Protein AF-A0A438JQR0-F1 (afdb_monomer_lite)

Foldseek 3Di:
DDDPVVVVVVVVVVPPVPVVVVVLCVQLLVVCVVPVDLVSLLCLLQPADDPVVDDLVSLVSSLVVLLCQCVDPDVNSVLSSLLSLLSNCVRSLDPVCVVSSLVSLLSQCVDPDPSSNVSSLVSLVSVCVSDDPVVNVVRNVVSVVVSVVD

Structure (mmCIF, N/CA/C/O backbone):
data_AF-A0A438JQR0-F1
#
_entry.id   AF-A0A438JQR0-F1
#
loop_
_atom_site.group_PDB
_atom_site.id
_atom_site.type_symbol
_atom_site.label_atom_id
_atom_site.label_alt_id
_atom_site.label_comp_id
_atom_site.label_asym_id
_atom_site.label_entity_id
_atom_site.label_seq_id
_atom_site.pdbx_PDB_ins_code
_atom_site.Cartn_x
_atom_site.Cartn_y
_atom_site.Cartn_z
_atom_site.occupancy
_atom_site.B_iso_or_equiv
_atom_site.auth_seq_id
_atom_site.auth_comp_id
_atom_site.auth_asym_id
_atom_site.auth_atom_id
_atom_site.pdbx_PDB_model_num
ATOM 1 N N . MET A 1 1 ? -38.937 28.626 17.375 1.00 40.91 1 MET A N 1
ATOM 2 C CA . MET A 1 1 ? -37.991 28.097 16.369 1.00 40.91 1 MET A CA 1
ATOM 3 C C . MET A 1 1 ? -37.086 29.242 15.942 1.00 40.91 1 MET A C 1
ATOM 5 O O . MET A 1 1 ? -37.631 30.314 15.694 1.00 40.91 1 MET A O 1
ATOM 9 N N . PRO A 1 2 ? -35.750 29.094 15.966 1.00 41.78 2 PRO A N 1
ATOM 10 C CA . PRO A 1 2 ? -34.851 30.184 15.600 1.00 41.78 2 PRO A CA 1
ATOM 11 C C . PRO A 1 2 ? -35.003 30.531 14.114 1.00 41.78 2 PRO A C 1
ATOM 13 O O . PRO A 1 2 ? -35.289 29.669 13.285 1.00 41.78 2 PRO A O 1
ATOM 16 N N . GLN A 1 3 ? -34.880 31.819 13.809 1.00 35.44 3 GLN A N 1
ATOM 17 C CA . GLN A 1 3 ? -35.107 32.383 12.484 1.00 35.44 3 GLN A CA 1
ATOM 18 C C . GLN A 1 3 ? -33.956 32.045 11.506 1.00 35.44 3 GLN A C 1
ATOM 20 O O . GLN A 1 3 ? -32.798 32.004 11.929 1.00 35.44 3 GLN A O 1
ATOM 25 N N . PRO A 1 4 ? -34.225 31.875 10.196 1.00 38.75 4 PRO A N 1
ATOM 26 C CA . PRO A 1 4 ? -33.252 31.396 9.199 1.00 38.75 4 PRO A CA 1
ATOM 27 C C . PRO A 1 4 ? -31.987 32.261 9.045 1.00 38.75 4 PRO A C 1
ATOM 29 O O . PRO A 1 4 ? -30.938 31.749 8.661 1.00 38.75 4 PRO A O 1
ATOM 32 N N . HIS A 1 5 ? -32.039 33.544 9.407 1.00 35.00 5 HIS A N 1
ATOM 33 C CA . HIS A 1 5 ? -30.877 34.441 9.398 1.00 35.00 5 HIS A CA 1
ATOM 34 C C . HIS A 1 5 ? -29.829 34.094 10.473 1.00 35.00 5 HIS A C 1
ATOM 36 O O . HIS A 1 5 ? -28.635 34.228 10.219 1.00 35.00 5 HIS A O 1
ATOM 42 N N . ILE A 1 6 ? -30.246 33.548 11.622 1.00 43.19 6 ILE A N 1
ATOM 43 C CA . ILE A 1 6 ? -29.338 33.122 12.704 1.00 43.19 6 ILE A CA 1
ATOM 44 C C . ILE A 1 6 ? -28.557 31.862 12.287 1.00 43.19 6 ILE A C 1
ATOM 46 O O . ILE A 1 6 ? -27.395 31.691 12.647 1.00 43.19 6 ILE A O 1
ATOM 50 N N . GLN A 1 7 ? -29.169 30.990 11.478 1.00 40.03 7 GLN A N 1
ATOM 51 C CA . GLN A 1 7 ? -28.547 29.762 10.969 1.00 40.03 7 GLN A CA 1
ATOM 52 C C . GLN A 1 7 ? -27.415 30.058 9.966 1.00 40.03 7 GLN A C 1
ATOM 54 O O . GLN A 1 7 ? -26.395 29.372 9.968 1.00 40.03 7 GLN A O 1
ATOM 59 N N . ILE A 1 8 ? -27.591 31.091 9.133 1.00 38.53 8 ILE A N 1
ATOM 60 C CA . ILE A 1 8 ? -26.620 31.524 8.115 1.00 38.53 8 ILE A CA 1
ATOM 61 C C . ILE A 1 8 ? -25.426 32.233 8.761 1.00 38.53 8 ILE A C 1
ATOM 63 O O . ILE A 1 8 ? -24.296 32.020 8.340 1.00 38.53 8 ILE A O 1
ATOM 67 N N . GLU A 1 9 ? -25.648 33.006 9.820 1.00 37.66 9 GLU A N 1
ATOM 68 C CA . GLU A 1 9 ? -24.575 33.650 10.586 1.00 37.66 9 GLU A CA 1
ATOM 69 C C . GLU A 1 9 ? -23.765 32.626 11.403 1.00 37.66 9 GLU A C 1
ATOM 71 O O . GLU A 1 9 ? -22.547 32.724 11.516 1.00 37.66 9 GLU A O 1
ATOM 76 N N . LEU A 1 10 ? -24.414 31.570 11.908 1.00 44.81 10 LEU A N 1
ATOM 77 C CA . LEU A 1 10 ? -23.741 30.443 12.565 1.00 44.81 10 LEU A CA 1
ATOM 78 C C . LEU A 1 10 ? -22.922 29.597 11.572 1.00 44.81 10 LEU A C 1
ATOM 80 O O . LEU A 1 10 ? -21.853 29.093 11.921 1.00 44.81 10 LEU A O 1
ATOM 84 N N . LEU A 1 11 ? -23.412 29.461 10.335 1.00 41.53 11 LEU A N 1
ATOM 85 C CA . LEU A 1 11 ? -22.691 28.864 9.212 1.00 41.53 11 LEU A CA 1
ATOM 86 C C . LEU A 1 11 ? -21.521 29.745 8.774 1.00 41.53 11 LEU A C 1
ATOM 88 O O . LEU A 1 11 ? -20.425 29.222 8.671 1.00 41.53 11 LEU A O 1
ATOM 92 N N . SER A 1 12 ? -21.686 31.061 8.614 1.00 39.81 12 SER A N 1
ATOM 93 C CA . SER A 1 12 ? -20.585 31.967 8.245 1.00 39.81 12 SER A CA 1
ATOM 94 C C . SER A 1 12 ? -19.498 32.038 9.325 1.00 39.81 12 SER A C 1
ATOM 96 O O . SER A 1 12 ? -18.316 32.141 9.009 1.00 39.81 12 SER A O 1
ATOM 98 N N . LYS A 1 13 ? -19.872 31.881 10.604 1.00 49.53 13 LYS A N 1
ATOM 99 C CA . LYS A 1 13 ? -18.935 31.767 11.733 1.00 49.53 13 LYS A CA 1
ATOM 100 C C . LYS A 1 13 ? -18.222 30.411 11.785 1.00 49.53 13 LYS A C 1
ATOM 102 O O . LYS A 1 13 ? -17.063 30.363 12.179 1.00 49.53 13 LYS A O 1
ATOM 107 N N . LYS A 1 14 ? -18.885 29.316 11.382 1.00 49.84 14 LYS A N 1
ATOM 108 C CA . LYS A 1 14 ? -18.246 27.999 11.159 1.00 49.84 14 LYS A CA 1
ATOM 109 C C . LYS A 1 14 ? -17.351 27.999 9.918 1.00 49.84 14 LYS A C 1
ATOM 111 O O . LYS A 1 14 ? -16.343 27.304 9.898 1.00 49.84 14 LYS A O 1
ATOM 116 N N . LEU A 1 15 ? -17.711 28.808 8.927 1.00 44.22 15 LEU A N 1
ATOM 117 C CA . LEU A 1 15 ? -16.970 29.094 7.706 1.00 44.22 15 LEU A CA 1
ATOM 118 C C . LEU A 1 15 ? -15.947 30.229 7.920 1.00 44.22 15 LEU A C 1
ATOM 120 O O . LEU A 1 15 ? -15.585 30.927 6.979 1.00 44.22 15 LEU A O 1
ATOM 124 N N . SER A 1 16 ? -15.407 30.399 9.137 1.00 47.31 16 SER A N 1
ATOM 125 C CA . SER A 1 16 ? -14.118 31.071 9.372 1.00 47.31 16 SER A CA 1
ATOM 126 C C . SER A 1 16 ? -12.974 30.232 8.764 1.00 47.31 16 SER A C 1
ATOM 128 O O . SER A 1 16 ? -12.053 29.760 9.436 1.00 47.31 16 SER A O 1
ATOM 130 N N . GLU A 1 17 ? -13.095 30.016 7.460 1.00 51.34 17 GLU A N 1
ATOM 131 C CA . GLU A 1 17 ? -12.516 29.011 6.580 1.00 51.34 17 GLU A CA 1
ATOM 132 C C . GLU A 1 17 ? -10.991 29.033 6.510 1.00 51.34 17 GLU A C 1
ATOM 134 O O . GLU A 1 17 ? -10.412 28.089 5.991 1.00 51.34 17 GLU A O 1
ATOM 139 N N . MET A 1 18 ? -10.291 30.007 7.097 1.00 45.22 18 MET A N 1
ATOM 140 C CA . MET A 1 18 ? -8.829 29.928 7.173 1.00 45.22 18 MET A CA 1
ATOM 141 C C . MET A 1 18 ? -8.336 28.834 8.122 1.00 45.22 18 MET A C 1
ATOM 143 O O . MET A 1 18 ? -7.334 28.203 7.809 1.00 45.22 18 MET A O 1
ATOM 147 N N . GLN A 1 19 ? -9.018 28.556 9.237 1.00 48.47 19 GLN A N 1
ATOM 148 C CA . GLN A 1 19 ? -8.522 27.566 10.200 1.00 48.47 19 GLN A CA 1
ATOM 149 C C . GLN A 1 19 ? -8.797 26.135 9.727 1.00 48.47 19 GLN A C 1
ATOM 151 O O . GLN A 1 19 ? -7.886 25.318 9.705 1.00 48.47 19 GLN A O 1
ATOM 156 N N . ILE A 1 20 ? -10.016 25.855 9.249 1.00 51.69 20 ILE A N 1
ATOM 157 C CA . ILE A 1 20 ? -10.366 24.541 8.692 1.00 51.69 20 ILE A CA 1
ATOM 158 C C . ILE A 1 20 ? -9.553 24.276 7.433 1.00 51.69 20 ILE A C 1
ATOM 160 O O . ILE A 1 20 ? -9.062 23.171 7.288 1.00 51.69 20 ILE A O 1
ATOM 164 N N . MET A 1 21 ? -9.354 25.255 6.545 1.00 47.97 21 MET A N 1
ATOM 165 C CA . MET A 1 21 ? -8.558 25.034 5.341 1.00 47.97 21 MET A CA 1
ATOM 166 C C . MET A 1 21 ? -7.055 24.940 5.656 1.00 47.97 21 MET A C 1
ATOM 168 O O . MET A 1 21 ? -6.380 24.115 5.057 1.00 47.97 21 MET A O 1
ATOM 172 N N . GLN A 1 22 ? -6.512 25.688 6.628 1.00 50.16 22 GLN A N 1
ATOM 173 C CA . GLN A 1 22 ? -5.126 25.491 7.082 1.00 50.16 22 GLN A CA 1
ATOM 174 C C . GLN A 1 22 ? -4.922 24.152 7.793 1.00 50.16 22 GLN A C 1
ATOM 176 O O . GLN A 1 22 ? -3.911 23.501 7.556 1.00 50.16 22 GLN A O 1
ATOM 181 N N . ASP A 1 23 ? -5.853 23.721 8.640 1.00 52.28 23 ASP A N 1
ATOM 182 C CA . ASP A 1 23 ? -5.780 22.420 9.304 1.00 52.28 23 ASP A CA 1
ATOM 183 C C . ASP A 1 23 ? -6.027 21.289 8.289 1.00 52.28 23 ASP A C 1
ATOM 185 O O . ASP A 1 23 ? -5.291 20.306 8.263 1.00 52.28 23 ASP A O 1
ATOM 189 N N . PHE A 1 24 ? -6.929 21.482 7.325 1.00 54.16 24 PHE A N 1
ATOM 190 C CA . PHE A 1 24 ? -7.095 20.603 6.167 1.00 54.16 24 PHE A CA 1
ATOM 191 C C . PHE A 1 24 ? -5.791 20.489 5.371 1.00 54.16 24 PHE A C 1
ATOM 193 O O . PHE A 1 24 ? -5.355 19.379 5.117 1.00 54.16 24 PHE A O 1
ATOM 200 N N . LEU A 1 25 ? -5.098 21.590 5.063 1.00 52.59 25 LEU A N 1
ATOM 201 C CA . LEU A 1 25 ? -3.799 21.575 4.372 1.00 52.59 25 LEU A CA 1
ATOM 202 C C . LEU A 1 25 ? -2.660 20.933 5.194 1.00 52.59 25 LEU A C 1
ATOM 204 O O . LEU A 1 25 ? -1.683 20.467 4.608 1.00 52.59 25 LEU A O 1
ATOM 208 N N . LYS A 1 26 ? -2.754 20.904 6.532 1.00 55.03 26 LYS A N 1
ATOM 209 C CA . LYS A 1 26 ? -1.779 20.224 7.409 1.00 55.03 26 LYS A CA 1
ATOM 210 C C . LYS A 1 26 ? -1.989 18.707 7.440 1.00 55.03 26 LYS A C 1
ATOM 212 O O . LYS A 1 26 ? -1.012 17.961 7.478 1.00 55.03 26 LYS A O 1
ATOM 217 N N . HIS A 1 27 ? -3.243 18.254 7.423 1.00 56.44 27 HIS A N 1
ATOM 218 C CA . HIS A 1 27 ? -3.616 16.840 7.591 1.00 56.44 27 HIS A CA 1
ATOM 219 C C . HIS A 1 27 ? -3.903 16.115 6.277 1.00 56.44 27 HIS A C 1
ATOM 221 O O . HIS A 1 27 ? -3.761 14.894 6.186 1.00 56.44 27 HIS A O 1
ATOM 227 N N . VAL A 1 28 ? -4.269 16.868 5.246 1.00 59.75 28 VAL A N 1
ATOM 228 C CA . VAL A 1 28 ? -4.300 16.426 3.865 1.00 59.75 28 VAL A CA 1
ATOM 229 C C . VAL A 1 28 ? -2.940 16.745 3.270 1.00 59.75 28 VAL A C 1
ATOM 231 O O . VAL A 1 28 ? -2.624 17.910 3.032 1.00 59.75 28 VAL A O 1
ATOM 234 N N . PRO A 1 29 ? -2.099 15.737 3.042 1.00 62.56 29 PRO A N 1
ATOM 235 C CA . PRO A 1 29 ? -0.696 15.941 2.764 1.00 62.56 29 PRO A CA 1
ATOM 236 C C . PRO A 1 29 ? -0.486 16.280 1.292 1.00 62.56 29 PRO A C 1
ATOM 238 O O . PRO A 1 29 ? 0.216 15.583 0.571 1.00 62.56 29 PRO A O 1
ATOM 241 N N . ILE A 1 30 ? -1.072 17.386 0.833 1.00 58.19 30 ILE A N 1
ATOM 242 C CA . ILE A 1 30 ? -0.820 17.948 -0.498 1.00 58.19 30 ILE A CA 1
ATOM 243 C C . ILE A 1 30 ? 0.682 18.195 -0.685 1.00 58.19 30 ILE A C 1
ATOM 245 O O . ILE A 1 30 ? 1.180 18.103 -1.802 1.00 58.19 30 ILE A O 1
ATOM 249 N N . TYR A 1 31 ? 1.435 18.425 0.400 1.00 59.22 31 TYR A N 1
ATOM 250 C CA . TYR A 1 31 ? 2.896 18.492 0.357 1.00 59.22 31 TYR A CA 1
ATOM 251 C C . TYR A 1 31 ? 3.544 17.203 -0.178 1.00 59.22 31 TYR A C 1
ATOM 253 O O . TYR A 1 31 ? 4.548 17.304 -0.872 1.00 59.22 31 TYR A O 1
ATOM 261 N N . ALA A 1 32 ? 2.959 16.021 0.051 1.00 57.59 32 ALA A N 1
ATOM 262 C CA . ALA A 1 32 ? 3.449 14.764 -0.515 1.00 57.59 32 ALA A CA 1
ATOM 263 C C . ALA A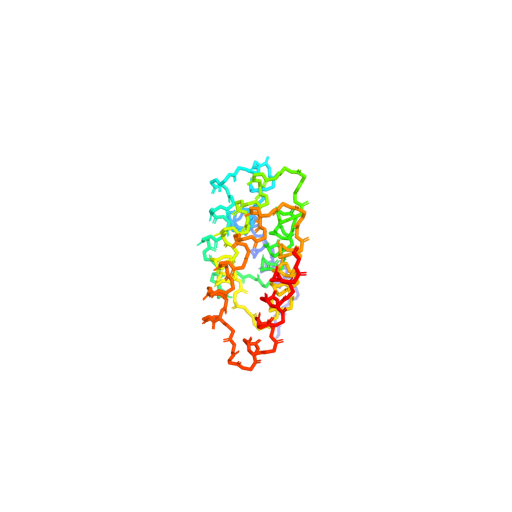 1 32 ? 3.221 14.670 -2.031 1.00 57.59 32 ALA A C 1
ATOM 265 O O . ALA A 1 32 ? 4.019 14.040 -2.711 1.00 57.59 32 ALA A O 1
ATOM 266 N N . LEU A 1 33 ? 2.198 15.336 -2.581 1.00 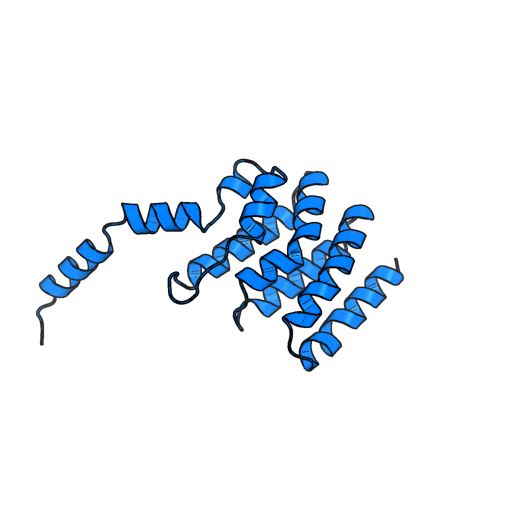62.00 33 LEU A N 1
ATOM 267 C CA . LEU A 1 33 ? 2.045 15.481 -4.036 1.00 62.00 33 LEU A CA 1
ATOM 268 C C . LEU A 1 33 ? 2.932 16.592 -4.609 1.00 62.00 33 LEU A C 1
ATOM 270 O O . LEU A 1 33 ? 3.474 16.453 -5.702 1.00 62.00 33 LEU A O 1
ATOM 274 N N . LYS A 1 34 ? 3.086 17.704 -3.880 1.00 66.69 34 LYS A N 1
ATOM 275 C CA . LYS A 1 34 ? 3.892 18.856 -4.311 1.00 66.69 34 LYS A CA 1
ATOM 276 C C . LYS A 1 34 ? 5.383 18.525 -4.352 1.00 66.69 34 LYS A C 1
ATOM 278 O O . LYS A 1 34 ? 6.095 18.998 -5.231 1.00 66.69 34 LYS A O 1
ATOM 283 N N . ASP A 1 35 ? 5.840 17.738 -3.389 1.00 72.44 35 ASP A N 1
ATOM 284 C CA . ASP A 1 35 ? 7.212 17.280 -3.268 1.00 72.44 35 ASP A CA 1
ATOM 285 C C . ASP A 1 35 ? 7.183 15.812 -2.830 1.00 72.44 35 ASP A C 1
ATOM 287 O O . ASP A 1 35 ? 7.071 15.482 -1.647 1.00 72.44 35 ASP A O 1
ATOM 291 N N . ARG A 1 36 ? 7.235 14.929 -3.831 1.00 77.56 36 ARG A N 1
ATOM 292 C CA . ARG A 1 36 ? 7.068 13.471 -3.729 1.00 77.56 36 ARG A CA 1
ATOM 293 C C . ARG A 1 36 ? 8.260 12.770 -3.068 1.00 77.56 36 ARG A C 1
ATOM 295 O O . ARG A 1 36 ? 8.598 11.640 -3.392 1.00 77.56 36 ARG A O 1
ATOM 302 N N . ASN A 1 37 ? 8.950 13.438 -2.152 1.00 81.94 37 ASN A N 1
ATOM 303 C CA . ASN A 1 37 ? 10.103 12.881 -1.466 1.00 81.94 37 ASN A CA 1
ATOM 304 C C . ASN A 1 37 ? 9.700 11.922 -0.332 1.00 81.94 37 ASN A C 1
ATOM 306 O O . ASN A 1 37 ? 8.577 11.921 0.179 1.00 81.94 37 ASN A O 1
ATOM 310 N N . ARG A 1 38 ? 10.673 11.114 0.097 1.00 83.69 38 ARG A N 1
ATOM 311 C CA . ARG A 1 38 ? 10.509 10.110 1.153 1.00 83.69 38 ARG A CA 1
ATOM 312 C C . ARG A 1 38 ? 9.949 10.688 2.456 1.00 83.69 38 ARG A C 1
ATOM 314 O O . ARG A 1 38 ? 9.033 10.107 3.029 1.00 83.69 38 ARG A O 1
ATOM 321 N N . THR A 1 39 ? 10.488 11.815 2.913 1.00 83.69 39 THR A N 1
ATOM 322 C CA . THR A 1 39 ? 10.109 12.449 4.184 1.00 83.69 39 THR A CA 1
ATOM 323 C C . THR A 1 39 ? 8.631 12.822 4.198 1.00 83.69 39 THR A C 1
ATOM 325 O O . THR A 1 39 ? 7.927 12.564 5.171 1.00 83.69 39 THR A O 1
ATOM 328 N N . ASN A 1 40 ? 8.136 13.374 3.093 1.00 81.69 40 ASN A N 1
ATOM 329 C CA . ASN A 1 40 ? 6.745 13.784 2.965 1.00 81.69 40 ASN A CA 1
ATOM 330 C C . ASN A 1 40 ? 5.793 12.581 2.940 1.00 81.69 40 ASN A C 1
ATOM 332 O O . ASN A 1 40 ? 4.736 12.613 3.571 1.00 81.69 40 ASN A O 1
ATOM 336 N N . ILE A 1 41 ? 6.183 11.494 2.275 1.00 86.06 41 ILE A N 1
ATOM 337 C CA . ILE A 1 41 ? 5.409 10.244 2.242 1.00 86.06 41 ILE A CA 1
ATOM 338 C C . ILE A 1 41 ? 5.358 9.597 3.633 1.00 86.06 41 ILE A C 1
ATOM 340 O O . ILE A 1 41 ? 4.299 9.154 4.078 1.00 86.06 41 ILE A O 1
ATOM 344 N N . GLU A 1 42 ? 6.484 9.571 4.347 1.00 85.81 42 GLU A N 1
ATOM 345 C CA . GLU A 1 42 ? 6.553 9.076 5.725 1.00 85.81 42 GLU A CA 1
ATOM 346 C C . GLU A 1 42 ? 5.672 9.911 6.663 1.00 85.81 42 GLU A C 1
ATOM 348 O O . GLU A 1 42 ? 4.903 9.349 7.445 1.00 85.81 42 GLU A O 1
ATOM 353 N N . HIS A 1 43 ? 5.722 11.240 6.549 1.00 83.44 43 HIS A N 1
ATOM 354 C CA . HIS A 1 43 ? 4.897 12.137 7.354 1.00 83.44 43 HIS A CA 1
ATOM 355 C C . HIS A 1 43 ? 3.400 11.945 7.060 1.00 83.44 43 HIS A C 1
ATOM 357 O O . HIS A 1 43 ? 2.603 11.831 7.992 1.00 83.44 43 HIS A O 1
ATOM 363 N N . MET A 1 44 ? 3.014 11.800 5.787 1.00 83.44 44 MET A N 1
ATOM 364 C CA . MET A 1 44 ? 1.644 11.462 5.382 1.00 83.44 44 MET A CA 1
ATOM 365 C C . MET A 1 44 ? 1.154 10.158 6.020 1.00 83.44 44 MET A C 1
ATOM 367 O O . MET A 1 44 ? 0.019 10.100 6.498 1.00 83.44 44 MET A O 1
ATOM 371 N N . ALA A 1 45 ? 1.991 9.120 6.002 1.00 86.81 45 ALA A N 1
ATOM 372 C CA . ALA A 1 45 ? 1.648 7.796 6.500 1.00 86.81 45 ALA A CA 1
ATOM 373 C C . ALA A 1 45 ? 1.598 7.713 8.030 1.00 86.81 45 ALA A C 1
ATOM 375 O O . ALA A 1 45 ? 0.879 6.878 8.565 1.00 86.81 45 ALA A O 1
ATOM 376 N N . ALA A 1 46 ? 2.365 8.549 8.730 1.00 84.31 46 ALA A N 1
ATOM 377 C CA . ALA A 1 46 ? 2.449 8.539 10.187 1.00 84.31 46 ALA A CA 1
ATOM 378 C C . ALA A 1 46 ? 1.519 9.554 10.870 1.00 84.31 46 ALA A C 1
ATOM 380 O O . ALA A 1 46 ? 1.289 9.434 12.070 1.00 84.31 46 ALA A O 1
ATOM 381 N N . SER A 1 47 ? 0.999 10.546 10.139 1.00 78.00 47 SER A N 1
ATOM 382 C CA . SER A 1 47 ? 0.126 11.586 10.693 1.00 78.00 47 SER A CA 1
ATOM 383 C C . SER A 1 47 ? -1.222 10.993 11.127 1.00 78.00 47 SER A C 1
ATOM 385 O O . SER A 1 47 ? -2.002 10.585 10.260 1.00 78.00 47 SER A O 1
ATOM 387 N N . PRO A 1 48 ? -1.539 10.946 12.435 1.00 68.56 48 PRO A N 1
ATOM 388 C CA . PRO A 1 48 ? -2.823 10.439 12.900 1.00 68.56 48 PRO A CA 1
ATOM 389 C C . PRO A 1 48 ? -3.951 11.362 12.432 1.00 68.56 48 PRO A C 1
ATOM 391 O O . PRO A 1 48 ? -3.827 12.585 12.508 1.00 68.56 48 PRO A O 1
ATOM 394 N N . VAL A 1 49 ? -5.065 10.783 11.984 1.00 67.31 49 VAL A N 1
ATOM 395 C CA . VAL A 1 49 ? -6.322 11.519 11.813 1.00 67.31 49 VAL A CA 1
ATOM 396 C C . VAL A 1 49 ? -7.235 11.106 12.948 1.00 67.31 49 VAL A C 1
ATOM 398 O O . VAL A 1 49 ? -7.752 9.993 12.977 1.00 67.31 49 VAL A O 1
ATOM 401 N N . ASP A 1 50 ? -7.412 12.001 13.914 1.00 64.44 50 ASP A N 1
ATOM 402 C CA . ASP A 1 50 ? -8.451 11.809 14.913 1.00 64.44 50 ASP A CA 1
ATOM 403 C C . ASP A 1 50 ? -9.820 12.005 14.249 1.00 64.44 50 ASP A C 1
ATOM 405 O O . ASP A 1 50 ? -10.202 13.113 13.878 1.00 64.44 50 ASP A O 1
ATOM 409 N N . LYS A 1 51 ? -10.565 10.907 14.120 1.00 55.66 51 LYS A N 1
ATOM 410 C CA . LYS A 1 51 ? -11.939 10.860 13.604 1.00 55.66 51 LYS A CA 1
ATOM 411 C C . LYS A 1 51 ? -12.930 11.762 14.357 1.00 55.66 51 LYS A C 1
ATOM 413 O O . LYS A 1 51 ? -13.966 12.100 13.799 1.00 55.66 51 LYS A O 1
ATOM 418 N N . HIS A 1 52 ? -12.629 12.163 15.596 1.00 56.97 52 HIS A N 1
ATOM 419 C CA . HIS A 1 52 ? -13.439 13.136 16.345 1.00 56.97 52 HIS A CA 1
ATOM 420 C C . HIS A 1 52 ? -13.078 14.583 15.992 1.00 56.97 52 HIS A C 1
ATOM 422 O O . HIS A 1 52 ? -13.911 15.476 16.131 1.00 56.97 52 HIS A O 1
ATOM 428 N N . SER A 1 53 ? -11.851 14.806 15.520 1.00 59.91 53 SER A N 1
ATOM 429 C CA . SER A 1 53 ? -11.320 16.123 15.168 1.00 59.91 53 SER A CA 1
ATOM 430 C C . SER A 1 53 ? -11.497 16.465 13.685 1.00 59.91 53 SER A C 1
ATOM 432 O O . SER A 1 53 ? -11.501 17.646 13.339 1.00 59.91 53 SER A O 1
ATOM 434 N N . PHE A 1 54 ? -11.668 15.469 12.803 1.00 66.00 54 PHE A N 1
ATOM 435 C CA . PHE A 1 54 ? -11.693 15.679 11.352 1.00 66.00 54 PHE A CA 1
ATOM 436 C C . PHE A 1 54 ? -12.895 15.033 10.650 1.00 66.00 54 PHE A C 1
ATOM 438 O O . PHE A 1 54 ? -13.234 13.886 10.935 1.00 66.00 54 PHE A O 1
ATOM 445 N N . PRO A 1 55 ? -13.510 15.726 9.675 1.00 72.62 55 PRO A N 1
ATOM 446 C CA . PRO A 1 55 ? -14.574 15.156 8.851 1.00 72.62 55 PRO A CA 1
ATOM 447 C C . PRO A 1 55 ? -14.127 13.967 7.980 1.00 72.62 55 PRO A C 1
ATOM 449 O O . PRO A 1 55 ? -12.990 13.925 7.510 1.00 72.62 55 PRO A O 1
ATOM 452 N N . GLU A 1 56 ? -15.055 13.067 7.641 1.00 74.69 56 GLU A N 1
ATOM 453 C CA . GLU A 1 56 ? -14.793 11.868 6.818 1.00 74.69 56 GLU A CA 1
ATOM 454 C C . GLU A 1 56 ? -14.159 12.164 5.446 1.00 74.69 56 GLU A C 1
ATOM 456 O O . GLU A 1 56 ? -13.325 11.393 4.973 1.00 74.69 56 GLU A O 1
ATOM 461 N N . TYR A 1 57 ? -14.477 13.302 4.814 1.00 75.12 57 TYR A N 1
ATOM 462 C CA . TYR A 1 57 ? -13.895 13.678 3.516 1.00 75.12 57 TYR A CA 1
ATOM 463 C C . TYR A 1 57 ? -12.366 13.838 3.557 1.00 75.12 57 TYR A C 1
ATOM 465 O O . TYR A 1 57 ? -11.701 13.646 2.539 1.00 75.12 57 TYR A O 1
ATOM 473 N N . VAL A 1 58 ? -11.789 14.129 4.731 1.00 76.75 58 VAL A N 1
ATOM 474 C CA . VAL A 1 58 ? -10.333 14.160 4.939 1.00 76.75 58 VAL A CA 1
ATOM 475 C C . VAL A 1 58 ? -9.734 12.770 4.727 1.00 76.75 58 VAL A C 1
ATOM 477 O O . VAL A 1 58 ? -8.697 12.639 4.080 1.00 76.75 58 VAL A O 1
ATOM 480 N N . ILE A 1 59 ? -10.394 11.725 5.234 1.00 78.50 59 ILE A N 1
ATOM 481 C CA . ILE A 1 59 ? -9.936 10.335 5.122 1.00 78.50 59 ILE A CA 1
ATOM 482 C C . ILE A 1 59 ? -9.956 9.899 3.654 1.00 78.50 59 ILE A C 1
ATOM 484 O O . ILE A 1 59 ? -8.935 9.429 3.151 1.00 78.50 59 ILE A O 1
ATOM 488 N N . TYR A 1 60 ? -11.062 10.146 2.944 1.00 80.62 60 TYR A N 1
ATOM 489 C CA . TYR A 1 60 ? -11.170 9.848 1.512 1.00 80.62 60 TYR A CA 1
ATOM 490 C C . TYR A 1 60 ? -10.077 10.538 0.693 1.00 80.62 60 TYR A C 1
ATOM 492 O O . TYR A 1 60 ? -9.422 9.909 -0.136 1.00 80.62 60 TYR A O 1
ATOM 500 N N . PHE A 1 61 ? -9.824 11.823 0.950 1.00 80.06 61 PHE A N 1
ATOM 501 C CA . PHE A 1 61 ? -8.804 12.556 0.207 1.00 80.06 61 PHE A CA 1
ATOM 502 C C . PHE A 1 61 ? -7.386 12.052 0.516 1.00 80.06 61 PHE A C 1
ATOM 504 O O . PHE A 1 61 ? -6.549 11.967 -0.383 1.00 80.06 61 PHE A O 1
ATOM 511 N N . ARG A 1 62 ? -7.101 11.661 1.766 1.00 84.88 62 ARG A N 1
ATOM 512 C CA . ARG A 1 62 ? -5.821 11.029 2.125 1.00 84.88 62 ARG A CA 1
ATOM 513 C C . ARG A 1 62 ? -5.621 9.711 1.383 1.00 84.88 62 ARG A C 1
ATOM 515 O O . ARG A 1 62 ? -4.538 9.496 0.850 1.00 84.88 62 ARG A O 1
ATOM 522 N N . ILE A 1 63 ? -6.644 8.861 1.315 1.00 87.25 63 ILE A N 1
ATOM 523 C CA . ILE A 1 63 ? -6.600 7.597 0.563 1.00 87.25 63 ILE A CA 1
ATOM 524 C C . ILE A 1 63 ? -6.345 7.871 -0.921 1.00 87.25 63 ILE A C 1
ATOM 526 O O . ILE A 1 63 ? -5.447 7.268 -1.505 1.00 87.25 63 ILE A O 1
ATOM 530 N N . ALA A 1 64 ? -7.051 8.843 -1.506 1.00 86.19 64 ALA A N 1
ATOM 531 C CA . ALA A 1 64 ? -6.870 9.230 -2.902 1.00 86.19 64 ALA A CA 1
ATOM 532 C C . ALA A 1 64 ? -5.438 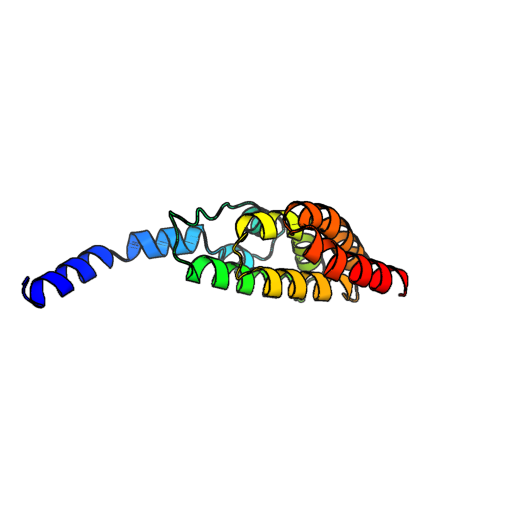9.715 -3.200 1.00 86.19 64 ALA A C 1
ATOM 534 O O . ALA A 1 64 ? -4.836 9.267 -4.176 1.00 86.19 64 ALA A O 1
ATOM 535 N N . ILE A 1 65 ? -4.858 10.577 -2.352 1.00 85.25 65 ILE A N 1
ATOM 536 C CA . ILE A 1 65 ? -3.451 10.990 -2.498 1.00 85.25 65 ILE A CA 1
ATOM 537 C C . ILE A 1 65 ? -2.520 9.778 -2.378 1.00 85.25 65 ILE A C 1
ATOM 539 O O . ILE A 1 65 ? -1.596 9.627 -3.174 1.00 85.25 65 ILE A O 1
ATOM 543 N N . TYR A 1 66 ? -2.734 8.919 -1.381 1.00 90.12 66 TYR A N 1
ATOM 544 C CA . TYR A 1 66 ? -1.831 7.801 -1.124 1.00 90.12 66 TYR A CA 1
ATOM 545 C C . TYR A 1 66 ? -1.833 6.805 -2.279 1.00 90.12 66 TYR A C 1
ATOM 547 O O . TYR A 1 66 ? -0.776 6.335 -2.695 1.00 90.12 66 TYR A O 1
ATOM 555 N N . SER A 1 67 ? -3.013 6.549 -2.848 1.00 91.50 67 SER A N 1
ATOM 556 C CA . SER A 1 67 ? -3.172 5.750 -4.058 1.00 91.50 67 SER A CA 1
ATOM 557 C C . SER A 1 67 ? -2.374 6.334 -5.226 1.00 91.50 67 SER A C 1
ATOM 559 O O . SER A 1 67 ? -1.723 5.576 -5.937 1.00 91.50 67 SER A O 1
ATOM 561 N N . GLN A 1 68 ? -2.364 7.661 -5.406 1.00 89.12 68 GLN A N 1
ATOM 562 C CA . GLN A 1 68 ? -1.542 8.304 -6.442 1.00 89.12 68 GLN A CA 1
ATOM 563 C C . GLN A 1 68 ? -0.043 8.099 -6.193 1.00 89.12 68 GLN A C 1
ATOM 565 O O . GLN A 1 68 ? 0.680 7.753 -7.118 1.00 89.12 68 GLN A O 1
ATOM 570 N N . LEU A 1 69 ? 0.423 8.232 -4.946 1.00 90.44 69 LEU A N 1
ATOM 571 C CA . LEU A 1 69 ? 1.830 7.985 -4.591 1.00 90.44 69 LEU A CA 1
ATOM 572 C C . LEU A 1 69 ? 2.252 6.523 -4.819 1.00 90.44 69 LEU A C 1
ATOM 574 O O . LEU A 1 69 ? 3.409 6.249 -5.131 1.00 90.44 69 LEU A O 1
ATOM 578 N N . CYS A 1 70 ? 1.323 5.578 -4.669 1.00 94.00 70 CYS A N 1
ATOM 579 C CA . CYS A 1 70 ? 1.560 4.162 -4.955 1.00 94.00 70 CYS A CA 1
ATOM 580 C C . CYS A 1 70 ? 1.654 3.865 -6.460 1.00 94.00 70 CYS A C 1
ATOM 582 O O . CYS A 1 70 ? 2.291 2.887 -6.837 1.00 94.00 70 CYS A O 1
ATOM 584 N N . GLN A 1 71 ? 1.066 4.720 -7.302 1.00 92.50 71 GLN A N 1
ATOM 585 C CA . GLN A 1 71 ? 1.066 4.626 -8.768 1.00 92.50 71 GLN A CA 1
ATOM 586 C C . GLN A 1 71 ? 2.037 5.618 -9.429 1.00 92.50 71 GLN A C 1
ATOM 588 O O . GLN A 1 71 ? 1.945 5.885 -10.625 1.00 92.50 71 GLN A O 1
ATOM 593 N N . ASP A 1 72 ? 2.954 6.191 -8.651 1.00 93.06 72 ASP A N 1
ATOM 594 C CA . ASP A 1 72 ? 3.851 7.239 -9.122 1.00 93.06 72 ASP A CA 1
ATOM 595 C C . ASP A 1 72 ? 4.819 6.745 -10.210 1.00 93.06 72 ASP A C 1
ATOM 597 O O . ASP A 1 72 ? 5.293 5.603 -10.190 1.00 93.06 72 ASP A O 1
ATOM 601 N N . ASP A 1 73 ? 5.159 7.627 -11.149 1.00 90.25 73 ASP A N 1
ATOM 602 C CA . ASP A 1 73 ? 6.080 7.326 -12.243 1.00 90.25 73 ASP A CA 1
ATOM 603 C C . ASP A 1 73 ? 7.514 7.079 -11.750 1.00 90.25 73 ASP A C 1
ATOM 605 O O . ASP A 1 73 ? 8.275 6.337 -12.375 1.00 90.25 73 ASP A O 1
ATOM 609 N N . MET A 1 74 ? 7.888 7.644 -10.599 1.00 89.69 74 MET A N 1
ATOM 610 C CA . MET A 1 74 ? 9.215 7.481 -10.022 1.00 89.69 74 MET A CA 1
ATOM 611 C C . MET A 1 74 ? 9.275 6.255 -9.087 1.00 89.69 74 MET A C 1
ATOM 613 O O . MET A 1 74 ? 8.658 6.251 -8.017 1.00 89.69 74 MET A O 1
ATOM 617 N N . PRO A 1 75 ? 10.118 5.236 -9.371 1.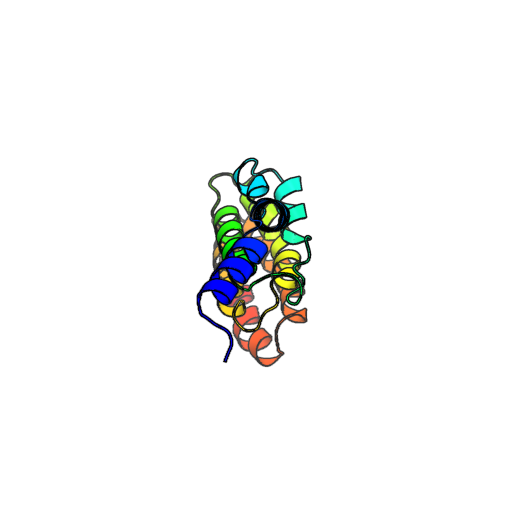00 91.56 75 PRO A N 1
ATOM 618 C CA . PRO A 1 75 ? 10.198 4.020 -8.550 1.00 91.56 75 PRO A CA 1
ATOM 619 C C . PRO A 1 75 ? 10.502 4.272 -7.066 1.00 91.56 75 PRO A C 1
ATOM 621 O O . PRO A 1 75 ? 10.041 3.541 -6.190 1.00 91.56 75 PRO A O 1
ATOM 624 N N . MET A 1 76 ? 11.270 5.320 -6.759 1.00 92.12 76 MET A N 1
ATOM 625 C CA . MET A 1 76 ? 11.626 5.669 -5.380 1.00 92.12 76 MET A CA 1
ATOM 626 C C . MET A 1 76 ? 10.424 6.152 -4.559 1.00 92.12 76 MET A C 1
ATOM 628 O O . MET A 1 76 ? 10.372 5.888 -3.356 1.00 92.12 76 MET A O 1
ATOM 632 N N . VAL A 1 77 ? 9.447 6.796 -5.202 1.00 92.19 77 VAL A N 1
ATOM 633 C CA . VAL A 1 77 ? 8.201 7.258 -4.576 1.00 92.19 77 VAL A CA 1
ATOM 634 C C . VAL A 1 77 ? 7.339 6.053 -4.222 1.00 92.19 77 VAL A C 1
ATOM 636 O O . VAL A 1 77 ? 6.998 5.869 -3.052 1.00 92.19 77 VAL A O 1
ATOM 639 N N . LYS A 1 78 ? 7.125 5.150 -5.187 1.00 95.44 78 LYS A N 1
ATOM 640 C CA . LYS A 1 78 ? 6.384 3.897 -4.983 1.00 95.44 78 LYS A CA 1
ATOM 641 C C . LYS A 1 78 ? 6.976 3.035 -3.872 1.00 95.44 78 LYS A C 1
ATOM 643 O O . LYS A 1 78 ? 6.254 2.572 -2.994 1.00 95.44 78 LYS A O 1
ATOM 648 N N . ARG A 1 79 ? 8.307 2.874 -3.832 1.00 95.56 79 ARG A N 1
ATOM 649 C CA . ARG A 1 79 ? 8.996 2.160 -2.736 1.00 95.56 79 ARG A CA 1
ATOM 650 C C . ARG A 1 79 ? 8.759 2.822 -1.380 1.00 95.56 79 ARG A C 1
ATOM 652 O O . ARG A 1 79 ? 8.545 2.134 -0.379 1.00 95.56 79 ARG A O 1
ATOM 659 N N . SER A 1 80 ? 8.808 4.152 -1.330 1.00 94.50 80 SER A N 1
ATOM 660 C CA . SER A 1 80 ? 8.559 4.892 -0.096 1.00 94.50 80 SER A CA 1
ATOM 661 C C . SER A 1 80 ? 7.112 4.726 0.371 1.00 94.50 80 SER A C 1
ATOM 663 O O . SER A 1 80 ? 6.892 4.515 1.564 1.00 94.50 80 SER A O 1
ATOM 665 N N . ALA A 1 81 ? 6.141 4.748 -0.545 1.00 94.12 81 ALA A N 1
ATOM 666 C CA . ALA A 1 81 ? 4.742 4.476 -0.233 1.00 94.12 81 ALA A CA 1
ATOM 667 C C . ALA A 1 81 ? 4.568 3.029 0.258 1.00 94.12 81 ALA A C 1
ATOM 669 O O . ALA A 1 81 ? 4.161 2.813 1.395 1.00 94.12 81 ALA A O 1
ATOM 670 N N . ALA A 1 82 ? 5.025 2.032 -0.504 1.00 95.62 82 ALA A N 1
ATOM 671 C CA . ALA A 1 82 ? 4.918 0.621 -0.129 1.00 95.62 82 ALA A CA 1
ATOM 672 C C . ALA A 1 82 ? 5.497 0.312 1.261 1.00 95.62 82 ALA A C 1
ATOM 674 O O . ALA A 1 82 ? 4.868 -0.378 2.060 1.00 95.62 82 ALA A O 1
ATOM 675 N N . SER A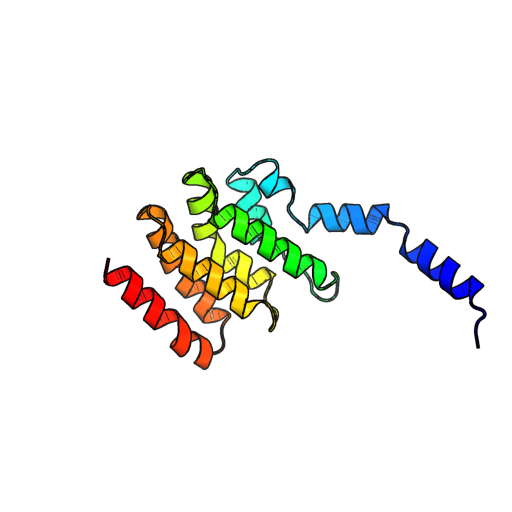 1 83 ? 6.661 0.878 1.599 1.00 95.19 83 SER A N 1
ATOM 676 C CA . SER A 1 83 ? 7.286 0.667 2.915 1.00 95.19 83 SER A CA 1
ATOM 677 C C . SER A 1 83 ? 6.544 1.324 4.089 1.00 95.19 83 SER A C 1
ATOM 679 O O . SER A 1 83 ? 6.795 0.973 5.242 1.00 95.19 83 SER A O 1
ATOM 681 N N . ASN A 1 84 ? 5.625 2.255 3.819 1.00 93.44 84 ASN A N 1
ATOM 682 C CA . ASN A 1 84 ? 4.832 2.951 4.831 1.00 93.44 84 ASN A CA 1
ATOM 683 C C . ASN A 1 84 ? 3.335 2.595 4.799 1.00 93.44 84 ASN A C 1
ATOM 685 O O . ASN A 1 84 ? 2.584 3.131 5.615 1.00 93.44 84 ASN A O 1
ATOM 689 N N . MET A 1 85 ? 2.911 1.667 3.933 1.00 92.06 85 MET A N 1
ATOM 690 C CA . MET A 1 85 ? 1.506 1.282 3.749 1.00 92.06 85 MET A CA 1
ATOM 691 C C . MET A 1 85 ? 0.813 0.916 5.067 1.00 92.06 85 MET A C 1
ATOM 693 O O . MET A 1 85 ? -0.251 1.442 5.382 1.00 92.06 85 MET A O 1
ATOM 697 N N . GLY A 1 86 ? 1.440 0.064 5.882 1.00 90.12 86 GLY A N 1
ATOM 698 C CA . GLY A 1 86 ? 0.856 -0.366 7.156 1.00 90.12 86 GLY A CA 1
ATOM 699 C C . GLY A 1 86 ? 0.641 0.780 8.149 1.00 90.12 86 GLY A C 1
ATOM 700 O O . GLY A 1 86 ? -0.368 0.808 8.848 1.00 90.12 86 GLY A O 1
ATOM 701 N N . LYS A 1 87 ? 1.556 1.761 8.180 1.00 89.69 87 LYS A N 1
ATOM 702 C CA . LYS A 1 87 ? 1.390 2.964 9.012 1.00 89.69 87 LYS A CA 1
ATOM 703 C C . LYS A 1 87 ? 0.223 3.797 8.502 1.00 89.69 87 LYS A C 1
ATOM 705 O O . LYS A 1 87 ? -0.632 4.183 9.287 1.00 89.69 87 LYS A O 1
ATOM 710 N N . PHE A 1 88 ? 0.168 4.015 7.187 1.00 89.88 88 PHE A N 1
ATOM 711 C CA . PHE A 1 88 ? -0.901 4.786 6.570 1.00 89.88 88 PHE A CA 1
ATOM 712 C C . PHE A 1 88 ? -2.273 4.173 6.863 1.00 89.88 88 PHE A C 1
ATOM 714 O O . PHE A 1 88 ? -3.151 4.886 7.348 1.00 89.88 88 PHE A O 1
ATOM 721 N N . ALA A 1 89 ? -2.422 2.861 6.668 1.00 89.06 89 ALA A N 1
ATOM 722 C CA . ALA A 1 89 ? -3.652 2.126 6.947 1.00 89.06 89 ALA A CA 1
ATOM 723 C C . ALA A 1 89 ? -4.145 2.324 8.391 1.00 89.06 89 ALA A C 1
ATOM 725 O O . ALA A 1 89 ? -5.319 2.621 8.596 1.00 89.06 89 ALA A O 1
ATOM 726 N N . ALA A 1 90 ? -3.241 2.280 9.377 1.00 86.94 90 ALA A N 1
ATOM 727 C CA . ALA A 1 90 ? -3.579 2.525 10.782 1.00 86.94 90 ALA A CA 1
ATOM 728 C C . ALA A 1 90 ? -4.097 3.954 11.044 1.00 86.94 90 ALA A C 1
ATOM 730 O O . ALA A 1 90 ? -4.846 4.189 11.987 1.00 86.94 90 ALA A O 1
ATOM 731 N N . THR A 1 91 ? -3.722 4.936 10.218 1.00 85.31 91 THR A N 1
ATOM 732 C CA . THR A 1 91 ? -4.187 6.327 10.376 1.00 85.31 91 THR A CA 1
ATOM 733 C C . THR A 1 91 ? -5.508 6.631 9.673 1.00 85.31 91 THR A C 1
ATOM 735 O O . THR A 1 91 ? -6.048 7.720 9.866 1.00 85.31 91 THR A O 1
ATOM 738 N N . VAL A 1 92 ? -5.999 5.728 8.821 1.00 81.38 92 VAL A N 1
ATOM 739 C CA . VAL A 1 92 ? -7.277 5.870 8.100 1.00 81.38 92 VAL A CA 1
ATOM 740 C C . VAL A 1 92 ? -8.286 4.804 8.519 1.00 81.38 92 VAL A C 1
ATOM 742 O O . VAL A 1 92 ? -9.293 4.634 7.835 1.00 81.38 92 VAL A O 1
ATOM 745 N N . GLU A 1 93 ? -8.000 4.092 9.614 1.00 66.44 93 GLU A N 1
ATOM 746 C CA . GLU A 1 93 ? -8.730 2.934 10.132 1.00 66.44 93 GLU A CA 1
ATOM 747 C C . GLU A 1 93 ? -10.191 3.301 10.460 1.00 66.44 93 GLU A C 1
ATOM 749 O O . GLU A 1 93 ? -10.563 3.721 11.559 1.00 66.44 93 GLU A O 1
ATOM 754 N N . ALA A 1 94 ? -11.023 3.180 9.432 1.00 61.19 94 ALA A N 1
ATOM 755 C CA . ALA A 1 94 ? -12.457 3.375 9.428 1.00 61.19 94 ALA A CA 1
ATOM 756 C C . ALA A 1 94 ? -13.055 2.173 8.695 1.00 61.19 94 ALA A C 1
ATOM 758 O O . ALA A 1 94 ? -12.493 1.700 7.709 1.00 61.19 94 ALA A O 1
ATOM 759 N N . ALA A 1 95 ? -14.220 1.688 9.129 1.00 61.47 95 ALA A N 1
ATOM 760 C CA . ALA A 1 95 ? -14.872 0.531 8.505 1.00 61.47 95 ALA A CA 1
ATOM 761 C C . ALA A 1 95 ? -15.051 0.685 6.975 1.00 61.47 95 ALA A C 1
ATOM 763 O O . ALA A 1 95 ? -15.104 -0.301 6.244 1.00 61.47 95 ALA A O 1
ATOM 764 N N . HIS A 1 96 ? -15.106 1.929 6.492 1.00 64.88 96 HIS A N 1
ATOM 765 C CA . HIS A 1 96 ? -15.335 2.289 5.096 1.00 64.88 96 HIS A CA 1
ATOM 766 C C . HIS A 1 96 ? -14.064 2.329 4.229 1.00 64.88 96 HIS A C 1
ATOM 768 O O . HIS A 1 96 ? -14.184 2.294 3.012 1.00 64.88 96 HIS A O 1
ATOM 774 N N . SER A 1 97 ? -12.859 2.357 4.813 1.00 76.00 97 SER A N 1
ATOM 775 C CA . SER A 1 97 ? -11.594 2.488 4.064 1.00 76.00 97 SER A CA 1
ATOM 776 C C . SER A 1 97 ? -10.918 1.154 3.735 1.00 76.00 97 SER A C 1
ATOM 778 O O . SER A 1 97 ? -9.954 1.123 2.970 1.00 76.00 97 SER A O 1
ATOM 780 N N . LYS A 1 98 ? -11.427 0.032 4.269 1.00 84.12 98 LYS A N 1
ATOM 781 C CA . LYS A 1 98 ? -10.853 -1.309 4.059 1.00 84.12 98 LYS A CA 1
ATOM 782 C C . LYS A 1 98 ? -10.714 -1.650 2.576 1.00 84.12 98 LYS A C 1
ATOM 784 O O . LYS A 1 98 ? -9.648 -2.082 2.153 1.00 84.12 98 LYS A O 1
ATOM 789 N N . ALA A 1 99 ? -11.779 -1.460 1.796 1.00 87.06 99 ALA A N 1
ATOM 790 C CA . ALA A 1 99 ? -11.784 -1.808 0.376 1.00 87.06 99 ALA A CA 1
ATOM 791 C C . ALA A 1 99 ? -10.687 -1.055 -0.394 1.00 87.06 99 ALA A C 1
ATOM 793 O O . ALA A 1 99 ? -9.948 -1.669 -1.165 1.00 87.06 99 ALA A O 1
ATOM 794 N N . ASP A 1 100 ? -10.526 0.238 -0.112 1.00 89.62 100 ASP A N 1
ATOM 795 C CA . ASP A 1 100 ? -9.511 1.066 -0.757 1.00 89.62 100 ASP A CA 1
ATOM 796 C C . ASP A 1 100 ? -8.095 0.640 -0.353 1.00 89.62 100 ASP A C 1
ATOM 798 O O . ASP A 1 100 ? -7.237 0.456 -1.214 1.00 89.62 100 ASP A O 1
ATOM 802 N N . ILE A 1 101 ? -7.844 0.405 0.941 1.00 90.06 101 ILE A N 1
ATOM 803 C CA . ILE A 1 101 ? -6.533 -0.063 1.423 1.00 90.06 101 ILE A CA 1
ATOM 804 C C . ILE A 1 101 ? -6.167 -1.416 0.811 1.00 90.06 101 ILE A C 1
ATOM 806 O O . ILE A 1 101 ? -5.030 -1.604 0.373 1.00 90.06 101 ILE A O 1
ATOM 810 N N . MET A 1 102 ? -7.124 -2.343 0.732 1.00 89.12 102 MET A N 1
ATOM 811 C CA . MET A 1 102 ? -6.898 -3.644 0.109 1.00 89.12 102 MET A CA 1
ATOM 812 C C . MET A 1 102 ? -6.620 -3.524 -1.392 1.00 89.12 102 MET A C 1
ATOM 814 O O . MET A 1 102 ? -5.766 -4.250 -1.903 1.00 89.12 102 MET A O 1
ATOM 818 N N . SER A 1 103 ? -7.284 -2.596 -2.089 1.00 91.38 103 SER A N 1
ATOM 819 C CA . SER A 1 103 ? -7.006 -2.312 -3.502 1.00 91.38 103 SER A CA 1
ATOM 820 C C . SER A 1 103 ? -5.585 -1.786 -3.695 1.00 91.38 103 SER A C 1
ATOM 822 O O . SER A 1 103 ? -4.835 -2.342 -4.492 1.00 91.38 103 SER A O 1
ATOM 824 N N . ILE A 1 104 ? -5.175 -0.776 -2.920 1.00 93.12 104 ILE A N 1
ATOM 825 C CA . ILE A 1 104 ? -3.831 -0.193 -3.039 1.00 93.12 104 ILE A CA 1
ATOM 826 C C . ILE A 1 104 ? -2.758 -1.244 -2.701 1.00 93.12 104 ILE A C 1
ATOM 828 O O . ILE A 1 104 ? -1.731 -1.322 -3.375 1.00 93.12 104 ILE A O 1
ATOM 832 N N . LEU A 1 105 ? -2.983 -2.082 -1.680 1.00 92.19 105 LEU A N 1
ATOM 833 C CA . LEU A 1 105 ? -2.069 -3.178 -1.351 1.00 92.19 105 LEU A CA 1
ATOM 834 C C . LEU A 1 105 ? -1.924 -4.149 -2.524 1.00 92.19 105 LEU A C 1
ATOM 836 O O . LEU A 1 105 ? -0.799 -4.488 -2.889 1.00 92.19 105 LEU A O 1
ATOM 840 N N . LYS A 1 106 ? -3.044 -4.571 -3.121 1.00 91.69 106 LYS A N 1
ATOM 841 C CA . LYS A 1 106 ? -3.034 -5.468 -4.276 1.00 91.69 106 LYS A CA 1
ATOM 842 C C . LYS A 1 106 ? -2.208 -4.871 -5.411 1.00 91.69 106 LYS A C 1
ATOM 844 O O . LYS A 1 106 ? -1.296 -5.539 -5.891 1.00 91.69 106 LYS A O 1
ATOM 849 N N . ASP A 1 107 ? -2.449 -3.613 -5.766 1.00 93.31 107 ASP A N 1
ATOM 850 C CA . ASP A 1 107 ? -1.717 -2.947 -6.844 1.00 93.31 107 ASP A CA 1
ATOM 851 C C . ASP A 1 107 ? -0.204 -2.915 -6.580 1.00 93.31 107 ASP A C 1
ATOM 853 O O . ASP A 1 107 ? 0.590 -3.293 -7.440 1.00 93.31 107 ASP A O 1
ATOM 857 N N . LEU A 1 108 ? 0.211 -2.555 -5.361 1.00 94.62 108 LEU A N 1
ATOM 858 C CA . LEU A 1 108 ? 1.627 -2.537 -4.982 1.00 94.62 108 LEU A CA 1
ATOM 859 C C . LEU A 1 108 ? 2.277 -3.929 -5.022 1.00 94.62 108 LEU A C 1
ATOM 861 O O . LEU A 1 108 ? 3.455 -4.053 -5.358 1.00 94.62 108 LEU A O 1
ATOM 865 N N . THR A 1 109 ? 1.534 -4.986 -4.683 1.00 93.69 109 THR A N 1
ATOM 866 C CA . THR A 1 109 ? 2.035 -6.369 -4.786 1.00 93.69 109 THR A CA 1
ATOM 867 C C . THR A 1 109 ? 2.119 -6.883 -6.219 1.00 93.69 109 THR A C 1
ATOM 869 O O . THR A 1 109 ? 2.766 -7.900 -6.443 1.00 93.69 109 THR A O 1
ATOM 872 N N . GLN A 1 110 ? 1.527 -6.177 -7.184 1.00 92.69 110 GLN A N 1
ATOM 873 C CA . GLN A 1 110 ? 1.599 -6.494 -8.611 1.00 92.69 110 GLN A CA 1
ATOM 874 C C . GLN A 1 110 ? 2.575 -5.592 -9.385 1.00 92.69 110 GLN A C 1
ATOM 876 O O . GLN A 1 110 ? 2.713 -5.773 -10.594 1.00 92.69 110 GLN A O 1
ATOM 881 N N . ASP A 1 111 ? 3.269 -4.669 -8.707 1.00 95.62 111 ASP A N 1
ATOM 882 C CA . ASP A 1 111 ? 4.187 -3.703 -9.325 1.00 95.62 111 ASP A CA 1
ATOM 883 C C . ASP A 1 111 ? 5.328 -4.380 -10.107 1.00 95.62 111 ASP A C 1
ATOM 885 O O . ASP A 1 111 ? 5.904 -5.386 -9.680 1.00 95.62 111 ASP A O 1
ATOM 889 N N . ASP A 1 112 ? 5.712 -3.793 -11.239 1.00 93.50 112 ASP A N 1
ATOM 890 C CA . ASP A 1 112 ? 6.775 -4.323 -12.100 1.00 93.50 112 ASP A CA 1
ATOM 891 C C . ASP A 1 112 ? 8.148 -4.377 -11.406 1.00 93.50 112 ASP A C 1
ATOM 893 O O . ASP A 1 112 ? 9.026 -5.139 -11.806 1.00 93.50 112 ASP A O 1
ATOM 897 N N . GLN A 1 113 ? 8.362 -3.586 -10.350 1.00 94.19 113 GLN A N 1
ATOM 898 C CA . GLN A 1 113 ? 9.613 -3.555 -9.601 1.00 94.19 113 GLN A CA 1
ATOM 899 C C . GLN A 1 113 ? 9.570 -4.497 -8.393 1.00 94.19 113 GLN A C 1
ATOM 901 O O . GLN A 1 113 ? 8.878 -4.238 -7.407 1.00 94.19 113 GLN A O 1
ATOM 906 N N . ASP A 1 114 ? 10.426 -5.522 -8.389 1.00 93.94 114 ASP A N 1
ATOM 907 C CA . ASP A 1 114 ? 10.546 -6.505 -7.295 1.00 93.94 114 ASP A CA 1
ATOM 908 C C . ASP A 1 114 ? 10.711 -5.846 -5.923 1.00 93.94 114 ASP A C 1
ATOM 910 O O . ASP A 1 114 ? 10.140 -6.273 -4.919 1.00 93.94 114 ASP A O 1
ATOM 914 N N . SER A 1 115 ? 11.482 -4.757 -5.882 1.00 95.75 115 SER A N 1
ATOM 915 C CA . SER A 1 115 ? 11.723 -4.007 -4.653 1.00 95.75 115 SER A CA 1
ATOM 916 C C . SER A 1 115 ? 10.460 -3.352 -4.080 1.00 95.75 115 SER A C 1
ATOM 918 O O . SER A 1 115 ? 10.361 -3.235 -2.860 1.00 95.75 115 SER A O 1
ATOM 920 N N . VAL A 1 116 ? 9.506 -2.942 -4.923 1.00 95.94 116 VAL A N 1
ATOM 921 C CA . VAL A 1 116 ? 8.207 -2.397 -4.498 1.00 95.94 116 VAL A CA 1
ATOM 922 C C . VAL A 1 116 ? 7.331 -3.536 -3.989 1.00 95.94 116 VAL A C 1
ATOM 924 O O . VAL A 1 116 ? 6.863 -3.463 -2.851 1.00 95.94 116 VAL A O 1
ATOM 927 N N . ARG A 1 117 ? 7.212 -4.629 -4.759 1.00 95.00 117 ARG A N 1
ATOM 928 C CA . ARG A 1 117 ? 6.418 -5.806 -4.369 1.00 95.00 117 ARG A CA 1
ATOM 929 C C . ARG A 1 117 ? 6.857 -6.376 -3.019 1.00 95.00 117 ARG A C 1
ATOM 931 O O . ARG A 1 117 ? 6.033 -6.599 -2.135 1.00 95.00 117 ARG A O 1
ATOM 938 N N . LEU A 1 118 ? 8.168 -6.533 -2.812 1.00 94.38 118 LEU A N 1
ATOM 939 C CA . LEU A 1 118 ? 8.729 -7.040 -1.557 1.00 94.38 118 LEU A CA 1
ATOM 940 C C . LEU A 1 118 ? 8.406 -6.132 -0.359 1.00 94.38 118 LEU A C 1
ATOM 942 O O . LEU A 1 118 ? 8.191 -6.622 0.750 1.00 94.38 118 LEU A O 1
ATOM 946 N N . LEU A 1 119 ? 8.402 -4.810 -0.552 1.00 95.25 119 LEU A N 1
ATOM 947 C CA . LEU A 1 119 ? 8.034 -3.862 0.503 1.00 95.25 119 LEU A CA 1
ATOM 948 C C . LEU A 1 119 ? 6.535 -3.924 0.814 1.00 95.25 119 LEU A C 1
ATOM 950 O O . LEU A 1 119 ? 6.170 -3.889 1.987 1.00 95.25 119 LEU A O 1
ATOM 954 N N . ALA A 1 120 ? 5.692 -4.082 -0.207 1.00 93.31 120 ALA A N 1
ATOM 955 C CA . ALA A 1 120 ? 4.246 -4.208 -0.054 1.00 93.31 120 ALA A CA 1
ATOM 956 C C . ALA A 1 120 ? 3.860 -5.461 0.746 1.00 93.31 120 ALA A C 1
ATOM 958 O O . ALA A 1 120 ? 3.119 -5.363 1.722 1.00 93.31 120 ALA A O 1
ATOM 959 N N . VAL A 1 121 ? 4.453 -6.616 0.420 1.00 91.50 121 VAL A N 1
ATOM 960 C CA . VAL A 1 121 ? 4.209 -7.878 1.143 1.00 91.50 121 VAL A CA 1
ATOM 961 C C . VAL A 1 121 ? 4.671 -7.807 2.599 1.00 91.50 121 VAL A C 1
ATOM 963 O O . VAL A 1 121 ? 3.990 -8.306 3.491 1.00 91.50 121 VAL A O 1
ATOM 966 N N . LYS A 1 122 ? 5.782 -7.118 2.894 1.00 87.56 122 LYS A N 1
ATOM 967 C CA . LYS A 1 122 ? 6.180 -6.844 4.290 1.00 87.56 122 LYS A CA 1
ATOM 968 C C . LYS A 1 122 ? 5.138 -6.000 5.032 1.00 87.56 122 LYS A C 1
ATOM 970 O O . LYS A 1 122 ? 4.978 -6.156 6.241 1.00 87.56 122 LYS A O 1
ATOM 975 N N . GLY A 1 123 ? 4.433 -5.126 4.315 1.00 83.31 123 GLY A N 1
ATOM 976 C CA . GLY A 1 123 ? 3.316 -4.340 4.830 1.00 83.31 123 GLY A CA 1
ATOM 977 C C . GLY A 1 123 ? 2.094 -5.179 5.220 1.00 83.31 123 GLY A C 1
ATOM 978 O O . GLY A 1 123 ? 1.386 -4.780 6.144 1.00 83.31 123 GLY A O 1
ATOM 979 N N . CYS A 1 124 ? 1.878 -6.355 4.615 1.00 86.00 124 CYS A N 1
ATOM 980 C CA . CYS A 1 124 ? 0.766 -7.253 4.960 1.00 86.00 124 CYS A CA 1
ATOM 981 C C . CYS A 1 124 ? 0.759 -7.621 6.450 1.00 86.00 124 CYS A C 1
ATOM 983 O O . CYS A 1 124 ? -0.286 -7.557 7.087 1.00 86.00 124 CYS A O 1
ATOM 985 N N . ALA A 1 125 ? 1.928 -7.893 7.040 1.00 84.56 125 ALA A N 1
ATOM 986 C CA . ALA A 1 125 ? 2.048 -8.221 8.464 1.00 84.56 125 ALA A CA 1
ATOM 987 C C . ALA A 1 125 ? 1.614 -7.071 9.397 1.00 84.56 125 ALA A C 1
ATOM 989 O O . ALA A 1 125 ? 1.243 -7.293 10.549 1.00 84.56 125 ALA A O 1
ATOM 990 N N . ALA A 1 126 ? 1.680 -5.822 8.923 1.00 82.06 126 ALA A N 1
ATOM 991 C CA . ALA A 1 126 ? 1.146 -4.680 9.659 1.00 82.06 126 ALA A CA 1
ATOM 992 C C . ALA A 1 126 ? -0.381 -4.585 9.516 1.00 82.06 126 ALA A C 1
ATOM 994 O O . ALA A 1 126 ? -1.049 -4.245 10.487 1.00 82.06 126 ALA A O 1
ATOM 995 N N . LEU A 1 127 ? -0.925 -4.928 8.343 1.00 82.31 127 LEU A N 1
ATOM 996 C CA . LEU A 1 127 ? -2.368 -4.940 8.078 1.00 82.31 127 LEU A CA 1
ATOM 997 C C . LEU A 1 127 ? -3.096 -6.081 8.795 1.00 82.31 127 LEU A C 1
ATOM 999 O O . LEU A 1 127 ? -4.222 -5.887 9.236 1.00 82.31 127 LEU A O 1
ATOM 1003 N N . GLU A 1 128 ? -2.447 -7.230 8.997 1.00 84.00 128 GLU A N 1
ATOM 1004 C CA . GLU A 1 128 ? -2.994 -8.355 9.775 1.00 84.00 128 GLU A CA 1
ATOM 1005 C C . GLU A 1 128 ? -3.415 -7.963 11.200 1.00 84.00 128 GLU A C 1
ATOM 1007 O O . GLU A 1 128 ? -4.275 -8.607 11.792 1.00 84.00 128 GLU A O 1
ATOM 1012 N N . LYS A 1 129 ? -2.810 -6.907 11.760 1.00 83.00 129 LYS A N 1
ATOM 1013 C CA . LYS A 1 129 ? -3.140 -6.389 13.095 1.00 83.00 129 LYS A CA 1
ATOM 1014 C C . LYS A 1 129 ? -4.309 -5.402 13.100 1.00 83.00 129 LYS A C 1
ATOM 1016 O O . LYS A 1 129 ? -4.812 -5.101 14.176 1.00 83.00 129 LYS A O 1
ATOM 1021 N N . LEU A 1 130 ? -4.676 -4.877 11.931 1.00 81.25 130 LEU A N 1
ATOM 1022 C CA . LEU A 1 130 ? -5.728 -3.871 11.741 1.00 81.25 130 LEU A CA 1
ATOM 1023 C C . LEU A 1 130 ? -7.029 -4.502 11.223 1.00 81.25 130 LEU A C 1
ATOM 1025 O O . LEU A 1 130 ? -8.117 -3.964 11.397 1.00 81.25 130 LEU A O 1
ATOM 1029 N N . LEU A 1 131 ? -6.921 -5.646 10.549 1.00 83.19 131 LEU A N 1
ATOM 1030 C CA . LEU A 1 131 ? -8.051 -6.365 9.980 1.00 83.19 131 LEU A CA 1
ATOM 1031 C C . LEU A 1 131 ? -8.672 -7.332 10.994 1.00 83.19 131 LEU A C 1
ATOM 1033 O O . LEU A 1 131 ? -7.994 -7.918 11.841 1.00 83.19 131 LEU A O 1
ATOM 1037 N N . GLU A 1 132 ? -9.979 -7.552 10.864 1.00 87.06 132 GLU A N 1
ATOM 1038 C CA . GLU A 1 132 ? -10.642 -8.631 11.588 1.00 87.06 132 GLU A CA 1
ATOM 1039 C C . GLU A 1 132 ? -10.126 -9.998 11.102 1.00 87.06 132 GLU A C 1
ATOM 1041 O O . GLU A 1 132 ? -9.791 -10.144 9.923 1.00 87.06 132 GLU A O 1
ATOM 1046 N N . PRO A 1 133 ? -10.116 -11.045 11.950 1.00 85.88 133 PRO A N 1
ATOM 1047 C CA . PRO A 1 133 ? -9.568 -12.355 11.581 1.00 85.88 133 PRO A CA 1
ATOM 1048 C C . PRO A 1 133 ? -10.140 -12.931 10.278 1.00 85.88 133 PRO A C 1
ATOM 1050 O O . PRO A 1 133 ? -9.416 -13.531 9.486 1.00 85.88 133 PRO A O 1
ATOM 1053 N N . GLN A 1 134 ? -11.434 -12.714 10.038 1.00 87.12 134 GLN A N 1
ATOM 1054 C CA . GLN A 1 134 ? -12.122 -13.130 8.815 1.00 87.12 134 GLN A CA 1
ATOM 1055 C C . GLN A 1 134 ? -11.588 -12.427 7.560 1.00 87.12 134 GLN A C 1
ATOM 1057 O O . GLN A 1 134 ? -11.381 -13.074 6.535 1.00 87.12 134 GLN A O 1
ATOM 1062 N N . ASP A 1 135 ? -11.289 -11.133 7.659 1.00 86.00 135 ASP A N 1
ATOM 1063 C CA . ASP A 1 135 ? -10.731 -10.341 6.565 1.00 86.00 135 ASP A CA 1
ATOM 1064 C C . ASP A 1 135 ? -9.262 -10.690 6.314 1.00 86.00 135 ASP A C 1
ATOM 1066 O O . ASP A 1 135 ? -8.844 -10.804 5.161 1.00 86.00 135 ASP A O 1
ATOM 1070 N N . CYS A 1 136 ? -8.485 -10.931 7.377 1.00 85.69 136 CYS A N 1
ATOM 1071 C CA . CYS A 1 136 ? -7.109 -11.413 7.261 1.00 85.69 136 CYS A CA 1
ATOM 1072 C C . CYS A 1 136 ? -7.045 -12.689 6.422 1.00 85.69 136 CYS A C 1
ATOM 1074 O O . CYS A 1 136 ? -6.294 -12.754 5.451 1.00 85.69 136 CYS A O 1
ATOM 1076 N N . VAL A 1 137 ? -7.863 -13.688 6.771 1.00 87.31 137 VAL A N 1
ATOM 1077 C CA . VAL A 1 137 ? -7.903 -14.981 6.074 1.00 87.31 137 VAL A CA 1
ATOM 1078 C C . VAL A 1 137 ? -8.423 -14.832 4.643 1.00 87.31 137 VAL A C 1
ATOM 1080 O O . VAL A 1 137 ? -7.921 -15.503 3.743 1.00 87.31 137 VAL A O 1
ATOM 1083 N N . ALA A 1 138 ? -9.395 -13.946 4.417 1.00 88.06 138 ALA A N 1
ATOM 1084 C CA . ALA A 1 138 ? -9.969 -13.726 3.094 1.00 88.06 138 ALA A CA 1
ATOM 1085 C C . ALA A 1 138 ? -9.006 -13.026 2.123 1.00 88.06 138 ALA A C 1
ATOM 1087 O O . ALA A 1 138 ? -9.077 -13.273 0.920 1.00 88.06 138 ALA A O 1
ATOM 1088 N N . HIS A 1 139 ? -8.121 -12.155 2.617 1.00 87.00 139 HIS A N 1
ATOM 1089 C CA . HIS A 1 139 ? -7.360 -11.254 1.754 1.00 87.00 139 HIS A CA 1
ATOM 1090 C C . HIS A 1 139 ? -5.845 -11.469 1.750 1.00 87.00 139 HIS A C 1
ATOM 1092 O O . HIS A 1 139 ? -5.233 -11.384 0.685 1.00 87.00 139 HIS A O 1
ATOM 1098 N N . ILE A 1 140 ? -5.219 -11.752 2.895 1.00 87.62 140 ILE A N 1
ATOM 1099 C CA . ILE A 1 140 ? -3.752 -11.802 2.989 1.00 87.62 140 ILE A CA 1
ATOM 1100 C C . ILE A 1 140 ? -3.158 -13.066 2.337 1.00 87.62 140 ILE A C 1
ATOM 1102 O O . ILE A 1 140 ? -2.225 -12.929 1.539 1.00 87.62 140 ILE A O 1
ATOM 1106 N N . PRO A 1 141 ? -3.674 -14.292 2.579 1.00 89.44 141 PRO A N 1
ATOM 1107 C CA . PRO A 1 141 ? -3.141 -15.490 1.933 1.00 89.44 141 PRO A CA 1
ATOM 1108 C C . PRO A 1 141 ? -3.190 -15.451 0.396 1.00 89.44 141 PRO A C 1
ATOM 1110 O O . PRO A 1 141 ? -2.169 -15.782 -0.209 1.00 89.44 141 PRO A O 1
ATOM 1113 N N . PRO A 1 142 ? -4.292 -15.015 -0.258 1.00 88.31 142 PRO A N 1
ATOM 1114 C CA . PRO A 1 142 ? -4.316 -14.862 -1.714 1.00 88.31 142 PRO A CA 1
ATOM 1115 C C . PRO A 1 142 ? -3.224 -13.930 -2.245 1.00 88.31 142 PRO A C 1
ATOM 1117 O O . PRO A 1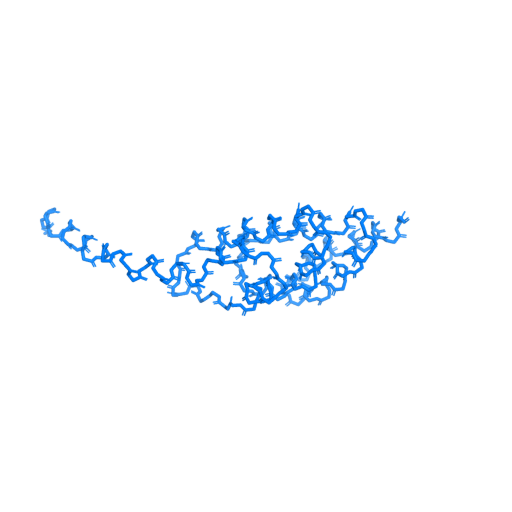 142 ? -2.551 -14.277 -3.211 1.00 88.31 142 PRO A O 1
ATOM 1120 N N . ILE A 1 143 ? -2.999 -12.791 -1.582 1.00 88.00 143 ILE A N 1
ATOM 1121 C CA . ILE A 1 143 ? -1.965 -11.820 -1.972 1.00 88.00 143 ILE A CA 1
ATOM 1122 C C . ILE A 1 143 ? -0.565 -12.434 -1.860 1.00 88.00 143 ILE A C 1
ATOM 1124 O O . ILE A 1 143 ? 0.245 -12.315 -2.779 1.00 88.00 143 ILE A O 1
ATOM 1128 N N . ASN A 1 144 ? -0.279 -13.136 -0.760 1.00 87.12 144 ASN A N 1
ATOM 1129 C CA . ASN A 1 144 ? 1.010 -13.802 -0.574 1.00 87.12 144 ASN A CA 1
ATOM 1130 C C . ASN A 1 144 ? 1.234 -14.911 -1.610 1.00 87.12 144 ASN A C 1
ATOM 1132 O O . ASN A 1 144 ? 2.340 -15.052 -2.127 1.00 87.12 144 ASN A O 1
ATOM 1136 N N . TYR A 1 145 ? 0.195 -15.685 -1.933 1.00 87.00 145 TYR A N 1
ATOM 1137 C CA . TYR A 1 145 ? 0.276 -16.715 -2.967 1.00 87.00 145 TYR A CA 1
ATOM 1138 C C . TYR A 1 145 ? 0.552 -16.109 -4.349 1.00 87.00 145 TYR A C 1
ATOM 1140 O O . TYR A 1 145 ? 1.425 -16.594 -5.068 1.00 87.00 145 TYR A O 1
ATOM 1148 N N . GLU A 1 146 ? -0.143 -15.027 -4.705 1.00 86.12 146 GLU A N 1
ATOM 1149 C CA . GLU A 1 146 ? 0.050 -14.324 -5.976 1.00 86.12 146 GLU A CA 1
ATOM 1150 C C . GLU A 1 146 ? 1.468 -13.743 -6.092 1.00 86.12 146 GLU A C 1
ATOM 1152 O O . GLU A 1 146 ? 2.098 -13.870 -7.140 1.00 86.12 146 GLU A O 1
ATOM 1157 N N . PHE A 1 147 ? 2.012 -13.191 -5.001 1.00 86.31 147 PHE A N 1
ATOM 1158 C CA . PHE A 1 147 ? 3.395 -12.714 -4.949 1.00 86.31 147 PHE A CA 1
ATOM 1159 C C . PHE A 1 147 ? 4.427 -13.833 -5.152 1.00 86.31 147 PHE A C 1
ATOM 1161 O O . PHE A 1 147 ? 5.404 -13.627 -5.863 1.00 86.31 147 PHE A O 1
ATOM 1168 N N . LEU A 1 148 ? 4.224 -15.006 -4.541 1.00 86.19 148 LEU A N 1
ATOM 1169 C CA . LEU A 1 148 ? 5.140 -16.151 -4.658 1.00 86.19 148 LEU A CA 1
ATOM 1170 C C . LEU A 1 148 ? 5.062 -16.866 -6.015 1.00 86.19 148 LEU A C 1
ATOM 1172 O O . LEU A 1 148 ? 5.945 -17.658 -6.335 1.00 86.19 148 LEU A O 1
ATOM 1176 N N . SER A 1 149 ? 3.995 -16.633 -6.779 1.00 84.62 149 SER A N 1
ATOM 1177 C CA . SER A 1 149 ? 3.738 -17.303 -8.060 1.00 84.62 149 SER A CA 1
ATOM 1178 C C . SER A 1 149 ? 4.313 -16.557 -9.273 1.00 84.62 149 SER A C 1
ATOM 1180 O O . SER A 1 149 ? 4.146 -17.027 -10.399 1.00 84.62 149 SER A O 1
ATOM 1182 N N . ARG A 1 150 ? 4.958 -15.405 -9.061 1.00 72.62 150 ARG A N 1
ATOM 1183 C CA . ARG A 1 150 ? 5.649 -14.599 -10.080 1.00 72.62 150 ARG A CA 1
ATOM 1184 C C . ARG A 1 150 ? 7.159 -14.687 -9.902 1.00 72.62 150 ARG A C 1
ATOM 1186 O O . ARG A 1 150 ? 7.847 -14.736 -10.942 1.00 72.62 150 ARG A O 1
#

Sequence (150 aa):
MPQPHIQIELLSKKLSEMQIMQDFLKHVPIYALKDRNRTNIEHMAASPVDKHSFPEYVIYFRIAIYSQLCQDDMPMVKRSAASNMGKFAATVEAAHSKADIMSILKDLTQDDQDSVRLLAVKGCAALEKLLEPQDCVAHIPPINYEFLSR

Organism: Vitis vinifera (NCBI:txid29760)

InterPro domains:
  IPR011989 Armadillo-like helical [G3DSA:1.25.10.10] (8-149)
  IPR016024 Armadillo-type fold [SSF48371] (67-134)
  IPR021133 HEAT, type 2 [PS50077] (101-139)
  IPR051023 Protein Phosphatase 2A Regulatory Subunit A [PTHR10648] (64-144)

Radius of gyration: 18.32 Å; chains: 1; bounding box: 50×52×29 Å

Secondary structure (DSSP, 8-state):
---HHHHHHHHHHHT-HHHHHHHHHHHS-HHHHHS--HHHHHHHHH----TTTS-HHHHHHHHHHHHHHHT-SSHHHHHHHHHHHHHHHHHS--TTTHHHHHHHHHHHHT-SSHHHHHHHHHHHHHHTTTS-HHHHHHHHHHHHHHHHT-

pLDDT: mean 76.93, std 17.65, range [35.0, 95.94]